Protein AF-A0AB34KEF1-F1 (afdb_monomer)

Foldseek 3Di:
DDPPPPPDPVNVVVVVVVVVVVVVVVVVVVVVVVVVVVVVVPDDDDDDDDDDDDDDDDDDDPPDDPDDDDPPVVVVVVVVVVVVVVVVVVVVVVVVVVVVVVVVVVVVVVVVVVVVVLVVLQCDADPVRHTDVVSVVVVVVVVVVD

Solvent-accessible surface area (backbone atoms only — not comparable to full-atom values): 9084 Å² total; per-residue (Å²): 135,84,81,80,74,78,70,52,71,66,56,54,51,51,52,54,51,51,52,53,52,53,50,53,50,52,55,51,53,51,52,54,52,52,53,59,49,60,72,63,70,79,75,86,85,86,82,88,75,82,89,80,88,75,92,78,77,94,70,84,75,81,81,73,76,82,74,80,79,74,63,68,65,62,58,52,51,54,48,50,54,56,50,53,52,55,47,50,55,53,50,52,53,49,51,52,50,50,51,53,52,51,52,52,49,51,52,52,51,51,53,50,52,50,52,51,51,52,52,52,55,72,66,41,51,46,98,88,66,43,73,49,61,72,60,52,50,53,51,52,54,64,62,70,79,109

Structure (mmCIF, N/CA/C/O backbone):
data_AF-A0AB34KEF1-F1
#
_entry.id   AF-A0AB34KEF1-F1
#
loop_
_atom_site.group_PDB
_atom_site.id
_atom_site.type_symbol
_atom_site.label_atom_id
_atom_site.label_alt_id
_atom_site.label_comp_id
_atom_site.label_asym_id
_atom_site.label_entity_id
_atom_site.label_seq_id
_atom_site.pdbx_PDB_ins_code
_atom_site.Cartn_x
_atom_site.Cartn_y
_atom_site.Cartn_z
_atom_site.occupancy
_atom_site.B_iso_or_equiv
_atom_site.auth_seq_id
_atom_site.auth_comp_id
_atom_site.auth_asym_id
_atom_site.auth_atom_id
_atom_site.pdbx_PDB_model_num
ATOM 1 N N . MET A 1 1 ? -2.388 -39.124 -1.315 1.00 38.78 1 MET A N 1
ATOM 2 C CA . MET A 1 1 ? -2.654 -37.771 -0.776 1.00 38.78 1 MET A CA 1
ATOM 3 C C . MET A 1 1 ? -1.336 -37.019 -0.675 1.00 38.78 1 MET A C 1
ATOM 5 O O . MET A 1 1 ? -0.534 -37.320 0.202 1.00 38.78 1 ME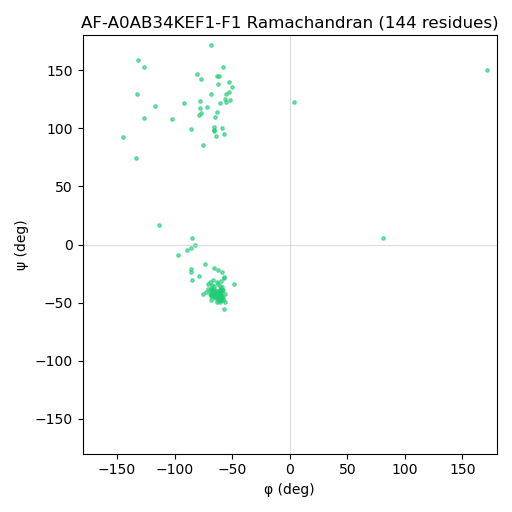T A O 1
ATOM 9 N N . VAL A 1 2 ? -1.060 -36.119 -1.619 1.00 42.06 2 VAL A N 1
ATOM 10 C CA . VAL A 1 2 ? 0.170 -35.315 -1.619 1.00 42.06 2 VAL A CA 1
ATOM 11 C C . VAL A 1 2 ? -0.012 -34.213 -0.579 1.00 42.06 2 VAL A C 1
ATOM 13 O O . VAL A 1 2 ? -0.890 -33.369 -0.720 1.00 42.06 2 VAL A O 1
ATOM 16 N N . LYS A 1 3 ? 0.767 -34.263 0.506 1.00 45.78 3 LYS A N 1
ATOM 17 C CA . LYS A 1 3 ? 0.817 -33.191 1.504 1.00 45.78 3 LYS A CA 1
ATOM 18 C C . LYS A 1 3 ? 1.404 -31.957 0.822 1.00 45.78 3 LYS A C 1
ATOM 20 O O . LYS A 1 3 ? 2.620 -31.850 0.676 1.00 45.78 3 LYS A O 1
ATOM 25 N N . GLU A 1 4 ? 0.545 -31.042 0.382 1.00 51.53 4 GLU A N 1
ATOM 26 C CA . GLU A 1 4 ? 0.969 -29.708 -0.025 1.00 51.53 4 GLU A CA 1
ATOM 27 C C . GLU A 1 4 ? 1.531 -28.991 1.205 1.00 51.53 4 GLU A C 1
ATOM 29 O O . GLU A 1 4 ? 0.818 -28.412 2.024 1.00 51.53 4 GLU A O 1
ATOM 34 N N . HIS A 1 5 ? 2.848 -29.082 1.376 1.00 54.50 5 HIS A N 1
ATOM 35 C CA . HIS A 1 5 ? 3.569 -28.269 2.336 1.00 54.50 5 HIS A CA 1
ATOM 36 C C . HIS A 1 5 ? 3.472 -26.811 1.881 1.00 54.50 5 HIS A C 1
ATOM 38 O O . HIS A 1 5 ? 4.223 -26.362 1.013 1.00 54.50 5 HIS A O 1
ATOM 44 N N . PHE A 1 6 ? 2.541 -26.062 2.474 1.00 52.94 6 PHE A N 1
ATOM 45 C CA . PHE A 1 6 ? 2.484 -24.609 2.372 1.00 52.94 6 PHE A CA 1
ATOM 46 C C . PHE A 1 6 ? 3.812 -24.032 2.876 1.00 52.94 6 PHE A C 1
ATOM 48 O O . PHE A 1 6 ? 4.033 -23.875 4.076 1.00 52.94 6 PHE A O 1
ATOM 55 N N . ALA A 1 7 ? 4.733 -23.763 1.948 1.00 62.22 7 ALA A N 1
ATOM 56 C CA . ALA A 1 7 ? 6.042 -23.210 2.262 1.00 62.22 7 ALA A CA 1
ATOM 57 C C . ALA A 1 7 ? 5.872 -21.904 3.049 1.00 62.22 7 ALA A C 1
ATOM 59 O O . ALA A 1 7 ? 5.227 -20.961 2.576 1.00 62.22 7 ALA A O 1
ATOM 60 N N . ASN A 1 8 ? 6.469 -21.863 4.242 1.00 77.44 8 ASN A N 1
ATOM 61 C CA . ASN A 1 8 ? 6.403 -20.732 5.160 1.00 77.44 8 ASN A CA 1
ATOM 62 C C . ASN A 1 8 ? 6.769 -19.430 4.405 1.00 77.44 8 ASN A C 1
ATOM 64 O O 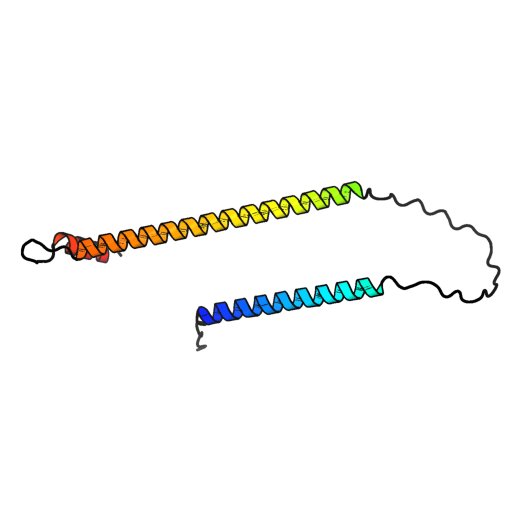. ASN A 1 8 ? 7.740 -19.425 3.636 1.00 77.44 8 ASN A O 1
ATOM 68 N N . PRO A 1 9 ? 6.030 -18.318 4.582 1.00 72.56 9 PRO A N 1
ATOM 69 C CA . PRO A 1 9 ? 6.303 -17.048 3.907 1.00 72.56 9 PRO A CA 1
ATOM 70 C C . PRO A 1 9 ? 7.771 -16.600 3.984 1.00 72.56 9 PRO A C 1
ATOM 72 O O . PRO A 1 9 ? 8.306 -16.058 3.013 1.00 72.56 9 PRO A O 1
ATOM 75 N N . GLN A 1 10 ? 8.452 -16.893 5.097 1.00 72.12 10 GLN A N 1
ATOM 76 C CA . GLN A 1 10 ? 9.878 -16.605 5.261 1.00 72.12 10 GLN A CA 1
ATOM 77 C C . GLN A 1 10 ? 10.766 -17.455 4.338 1.00 72.12 10 GLN A C 1
ATOM 79 O O . GLN A 1 10 ? 11.703 -16.938 3.728 1.00 72.12 10 GLN A O 1
ATOM 84 N N . GLN A 1 11 ? 10.437 -18.735 4.150 1.00 74.81 11 GLN A N 1
ATOM 85 C CA . GLN A 1 11 ? 11.149 -19.629 3.232 1.00 74.81 11 GLN A CA 1
ATOM 86 C C . GLN A 1 11 ? 10.947 -19.206 1.771 1.00 74.81 11 GLN A C 1
ATOM 88 O O . GLN A 1 11 ? 11.902 -19.187 0.993 1.00 74.81 11 GLN A O 1
ATOM 93 N N . ARG A 1 12 ? 9.737 -18.768 1.394 1.00 76.44 12 ARG A N 1
ATOM 94 C CA . ARG A 1 12 ? 9.465 -18.228 0.046 1.00 76.44 12 ARG A CA 1
ATOM 95 C C . ARG A 1 12 ? 10.288 -16.969 -0.239 1.00 76.44 12 ARG A C 1
ATOM 97 O O . ARG A 1 12 ? 10.810 -16.814 -1.344 1.00 76.44 12 ARG A O 1
ATOM 104 N N . LEU A 1 13 ? 10.439 -16.085 0.749 1.00 80.88 13 LEU A N 1
ATOM 105 C CA . LEU A 1 13 ? 11.276 -14.890 0.624 1.00 80.88 13 LEU A CA 1
ATOM 106 C C . LEU A 1 13 ? 12.766 -15.251 0.504 1.00 80.88 13 LEU A C 1
ATOM 108 O O . LEU A 1 13 ? 13.462 -14.704 -0.353 1.00 80.88 13 LEU A O 1
ATOM 112 N N . ALA A 1 14 ? 13.240 -16.217 1.294 1.00 82.56 14 ALA A N 1
ATOM 113 C CA . ALA A 1 14 ? 14.615 -16.709 1.230 1.00 82.56 14 ALA A CA 1
ATOM 114 C C . ALA A 1 14 ? 14.952 -17.320 -0.144 1.00 82.56 14 ALA A C 1
ATOM 116 O O . ALA A 1 14 ? 15.995 -17.004 -0.723 1.00 82.56 14 ALA A O 1
ATOM 117 N N . ILE A 1 15 ? 14.043 -18.118 -0.716 1.00 84.56 15 ILE A N 1
ATOM 118 C CA . ILE A 1 15 ? 14.194 -18.695 -2.061 1.00 84.56 15 ILE A CA 1
ATOM 119 C C . ILE A 1 15 ? 14.283 -17.588 -3.122 1.00 84.56 15 ILE A C 1
ATOM 121 O O . ILE A 1 15 ? 15.204 -17.599 -3.942 1.00 84.56 15 ILE A O 1
ATOM 125 N N . LYS A 1 16 ? 13.392 -16.586 -3.075 1.00 86.44 16 LYS A N 1
ATOM 126 C CA . LYS A 1 16 ? 13.420 -15.438 -4.003 1.00 86.44 16 LYS A CA 1
ATOM 127 C C . LYS A 1 16 ? 14.724 -14.641 -3.898 1.00 86.44 16 LYS A C 1
ATOM 129 O O . LYS A 1 16 ? 15.302 -14.259 -4.917 1.00 86.44 16 LYS A O 1
ATOM 134 N N . ASN A 1 17 ? 15.224 -14.418 -2.683 1.00 88.38 17 ASN A N 1
ATOM 135 C CA . ASN A 1 17 ? 16.488 -13.712 -2.459 1.00 88.38 17 ASN A CA 1
ATOM 136 C C . ASN A 1 17 ? 17.688 -14.506 -2.992 1.00 88.38 17 ASN A C 1
ATOM 138 O O . ASN A 1 17 ? 18.565 -13.935 -3.647 1.00 88.38 17 ASN A O 1
ATOM 142 N N . ARG A 1 18 ? 17.698 -15.830 -2.796 1.00 87.69 18 ARG A N 1
ATOM 143 C CA . ARG A 1 18 ? 18.717 -16.724 -3.360 1.00 87.69 18 ARG A CA 1
ATOM 144 C C . ARG A 1 18 ? 18.713 -16.684 -4.888 1.00 87.69 18 ARG A C 1
ATOM 146 O O . ARG A 1 18 ? 19.772 -16.514 -5.487 1.00 87.69 18 ARG A O 1
ATOM 153 N N . GLN A 1 19 ? 17.542 -16.769 -5.521 1.00 89.75 19 GLN A N 1
ATOM 154 C CA . GLN A 1 19 ? 17.409 -16.690 -6.981 1.00 89.75 19 GLN A CA 1
ATOM 155 C C . GLN A 1 19 ? 17.933 -15.357 -7.533 1.00 89.75 19 GLN A C 1
ATOM 157 O O . GLN A 1 19 ? 18.717 -15.350 -8.484 1.00 89.75 19 GLN A O 1
ATOM 162 N N . LYS A 1 20 ? 17.593 -14.230 -6.890 1.00 90.81 20 LYS A N 1
ATOM 163 C CA . LYS A 1 20 ? 18.127 -12.907 -7.257 1.00 90.81 20 LYS A CA 1
ATOM 164 C C . LYS A 1 20 ? 19.653 -12.841 -7.137 1.00 90.81 20 LYS A C 1
ATOM 166 O O . LYS A 1 20 ? 20.303 -12.285 -8.021 1.00 90.81 20 LYS A O 1
ATOM 171 N N . LYS A 1 21 ? 20.236 -13.425 -6.083 1.00 89.75 21 LYS A N 1
ATOM 172 C CA . LYS A 1 21 ? 21.696 -13.484 -5.891 1.00 89.75 21 LYS A CA 1
ATOM 173 C C . LYS A 1 21 ? 22.378 -14.292 -7.000 1.00 89.75 21 LYS A C 1
ATOM 175 O O . LYS A 1 21 ? 23.355 -13.824 -7.577 1.00 89.75 21 LYS A O 1
ATOM 180 N N . VAL A 1 22 ? 21.830 -15.460 -7.340 1.00 91.62 22 VAL A N 1
ATOM 181 C CA . VAL A 1 22 ? 22.341 -16.311 -8.429 1.00 91.62 22 VAL A CA 1
ATOM 182 C C . VAL A 1 22 ? 22.268 -15.590 -9.774 1.00 91.62 22 VAL A C 1
ATOM 184 O O . VAL A 1 22 ? 23.235 -15.612 -10.531 1.00 91.62 22 VAL A O 1
ATOM 187 N N . HIS A 1 23 ? 21.157 -14.910 -10.064 1.00 93.00 23 HIS A N 1
ATOM 188 C CA . HIS A 1 23 ? 21.007 -14.151 -11.303 1.00 93.00 23 HIS A CA 1
ATOM 189 C C . HIS A 1 23 ? 22.035 -13.016 -11.409 1.00 93.00 23 HIS A C 1
ATOM 191 O O . HIS A 1 23 ? 22.735 -12.924 -12.414 1.00 93.00 23 HIS A O 1
ATOM 197 N N . ARG A 1 24 ? 22.205 -12.212 -10.347 1.00 90.00 24 ARG A N 1
ATOM 198 C CA . ARG A 1 24 ? 23.231 -11.152 -10.302 1.00 90.00 24 ARG A CA 1
ATOM 199 C C . ARG A 1 24 ? 24.635 -11.697 -10.561 1.00 90.00 24 ARG A C 1
ATOM 201 O O . ARG A 1 24 ? 25.384 -11.101 -11.325 1.00 90.00 24 ARG A O 1
ATOM 208 N N . TYR A 1 25 ? 24.971 -12.840 -9.964 1.00 92.12 25 TYR A N 1
ATOM 209 C CA . TYR A 1 25 ? 26.267 -13.479 -10.178 1.00 92.12 25 TYR A CA 1
ATOM 210 C C . TYR A 1 25 ? 26.460 -13.948 -11.630 1.00 92.12 25 TYR A C 1
ATOM 212 O O . TYR A 1 25 ? 27.523 -13.727 -12.202 1.00 92.12 25 TYR A O 1
ATOM 220 N N . LYS A 1 26 ? 25.430 -14.538 -12.256 1.00 93.06 26 LYS A N 1
ATOM 221 C CA . LYS A 1 26 ? 25.483 -14.933 -13.676 1.00 93.06 26 LYS A CA 1
ATOM 222 C C . LYS A 1 26 ? 25.717 -13.730 -14.590 1.00 93.06 26 LYS A C 1
ATOM 224 O O . LYS A 1 26 ? 26.605 -13.785 -15.432 1.00 93.06 26 LYS A O 1
ATOM 229 N N . VAL A 1 27 ? 24.978 -12.641 -14.377 1.00 91.38 27 VAL A N 1
ATOM 230 C CA . VAL A 1 27 ? 25.138 -11.395 -15.146 1.00 91.38 27 VAL A CA 1
ATOM 231 C C . VAL A 1 27 ? 26.552 -10.830 -14.986 1.00 91.38 27 VAL A C 1
ATOM 233 O O . VAL A 1 27 ? 27.189 -10.479 -15.973 1.00 91.38 27 VAL A O 1
ATOM 236 N N . TYR A 1 28 ? 27.077 -10.805 -13.760 1.00 90.81 28 TYR A N 1
ATOM 237 C CA . TYR A 1 28 ? 28.443 -10.350 -13.498 1.00 90.81 28 TYR A CA 1
ATOM 238 C C . TYR A 1 28 ? 29.502 -11.219 -14.195 1.00 90.81 28 TYR A C 1
ATOM 240 O O . TYR A 1 28 ? 30.459 -10.696 -14.763 1.00 90.81 28 TYR A O 1
ATOM 248 N N . LYS A 1 29 ? 29.329 -12.546 -14.181 1.00 92.31 29 LYS A N 1
ATOM 249 C CA . LYS A 1 29 ? 30.255 -13.483 -14.830 1.00 92.31 29 LYS A CA 1
ATOM 250 C C . LYS A 1 29 ? 30.269 -13.309 -16.351 1.00 92.31 29 LYS A C 1
ATOM 252 O O . LYS A 1 29 ? 31.342 -13.336 -16.945 1.00 92.31 29 LYS A O 1
ATOM 257 N N . GLU A 1 30 ? 29.106 -13.101 -16.964 1.00 87.38 30 GLU A N 1
ATOM 258 C CA . GLU A 1 30 ? 29.005 -12.788 -18.395 1.00 87.38 30 GLU A CA 1
ATOM 259 C C . GLU A 1 30 ? 29.669 -11.444 -18.724 1.00 87.38 30 GLU A C 1
ATOM 261 O O . GLU A 1 30 ? 30.492 -11.386 -19.629 1.00 87.38 30 GLU A O 1
ATOM 266 N N . TYR A 1 31 ? 29.437 -10.401 -17.922 1.00 83.69 31 TYR A N 1
ATOM 267 C CA . TYR A 1 31 ? 30.098 -9.099 -18.089 1.00 83.69 31 TYR A CA 1
ATOM 268 C C . TYR A 1 31 ? 31.633 -9.180 -17.981 1.00 83.69 31 TYR A C 1
ATOM 270 O O . TYR A 1 31 ? 32.366 -8.570 -18.757 1.00 83.69 31 TYR A O 1
ATOM 278 N N . LYS A 1 32 ? 32.158 -9.975 -17.042 1.00 82.81 32 LYS A N 1
ATOM 279 C CA . LYS A 1 32 ? 33.607 -10.210 -16.940 1.00 82.81 32 LYS A CA 1
ATOM 280 C C . LYS A 1 32 ? 34.166 -10.974 -18.142 1.00 82.81 32 LYS A C 1
ATOM 282 O O . LYS A 1 32 ? 35.280 -10.687 -18.568 1.00 82.81 32 LYS A O 1
ATOM 287 N N . ARG A 1 33 ? 33.402 -11.914 -18.707 1.00 78.94 33 ARG A N 1
ATOM 288 C CA . ARG A 1 33 ? 33.780 -12.619 -19.941 1.00 78.94 33 ARG A CA 1
ATOM 289 C C . ARG A 1 33 ? 33.800 -11.691 -21.151 1.00 78.94 33 ARG A C 1
ATOM 291 O O . ARG A 1 33 ? 34.677 -11.857 -21.987 1.00 78.94 33 ARG A O 1
ATOM 298 N N . THR A 1 34 ? 32.862 -10.751 -21.265 1.00 74.94 34 THR A N 1
ATOM 299 C CA . THR A 1 34 ? 32.850 -9.792 -22.380 1.00 74.94 34 THR A CA 1
ATOM 300 C C . THR A 1 34 ? 34.019 -8.821 -22.286 1.00 74.94 34 THR A C 1
ATOM 302 O O . THR A 1 34 ? 34.717 -8.654 -23.275 1.00 74.94 34 THR A O 1
ATOM 305 N N . LEU A 1 35 ? 34.321 -8.297 -21.093 1.00 69.56 35 LEU A N 1
ATOM 306 C CA . LEU A 1 35 ? 35.509 -7.458 -20.874 1.00 69.56 35 LEU A CA 1
ATOM 307 C C . LEU A 1 35 ? 36.810 -8.189 -21.241 1.00 69.56 35 LEU A C 1
ATOM 309 O O . LEU A 1 35 ? 37.620 -7.672 -21.995 1.00 69.56 35 LEU A O 1
ATOM 313 N N . SER A 1 36 ? 36.965 -9.442 -20.801 1.00 62.91 36 SER A N 1
ATOM 314 C CA . SER A 1 36 ? 38.151 -10.245 -21.130 1.00 62.91 36 SER A CA 1
ATOM 315 C C . SER A 1 36 ? 38.270 -10.594 -22.620 1.00 62.91 36 SER A C 1
ATOM 317 O O . SER A 1 36 ? 39.356 -10.957 -23.059 1.00 62.91 36 SER A O 1
ATOM 319 N N . LYS A 1 37 ? 37.177 -10.543 -23.391 1.00 60.03 37 LYS A N 1
ATOM 320 C CA . LYS A 1 37 ? 37.202 -10.744 -24.849 1.00 60.03 37 LYS A CA 1
ATOM 321 C C . LYS A 1 37 ? 37.528 -9.453 -25.597 1.00 60.03 37 LYS A C 1
ATOM 323 O O . LYS A 1 37 ? 38.136 -9.526 -26.659 1.00 60.03 37 LYS A O 1
ATOM 328 N N . GLU A 1 38 ? 37.152 -8.301 -25.050 1.00 54.56 38 GLU A N 1
ATOM 329 C CA . GLU A 1 38 ? 37.524 -6.994 -25.600 1.00 54.56 38 GLU A CA 1
ATOM 330 C C . GLU A 1 38 ? 39.027 -6.714 -25.422 1.00 54.56 38 GLU A C 1
ATOM 332 O O . GLU A 1 38 ? 39.642 -6.172 -26.336 1.00 54.56 38 GLU A O 1
ATOM 337 N N . ASP A 1 39 ? 39.648 -7.213 -24.346 1.00 51.25 39 ASP A N 1
ATOM 338 C CA . ASP A 1 39 ? 41.101 -7.102 -24.118 1.00 51.25 39 ASP A CA 1
ATOM 339 C C . ASP A 1 39 ? 41.959 -8.024 -25.015 1.00 51.25 39 ASP A C 1
ATOM 341 O O . ASP A 1 39 ? 43.157 -7.801 -25.169 1.00 51.25 39 ASP A O 1
ATOM 345 N N . VAL A 1 40 ? 41.372 -9.053 -25.643 1.00 48.78 40 VAL A N 1
ATOM 346 C CA . VAL A 1 40 ? 42.082 -9.961 -26.578 1.00 48.78 40 VAL A CA 1
ATOM 347 C C . VAL A 1 40 ? 41.867 -9.549 -28.047 1.00 48.78 40 VAL A C 1
ATOM 349 O O . VAL A 1 40 ? 42.544 -10.045 -28.944 1.00 48.78 40 VAL A O 1
ATOM 352 N N . GLY A 1 41 ? 40.965 -8.599 -28.320 1.00 46.94 41 GLY A N 1
ATOM 353 C CA . GLY A 1 41 ? 40.631 -8.141 -29.676 1.00 46.94 41 GLY A CA 1
ATOM 354 C C . GLY A 1 41 ? 41.528 -7.035 -30.247 1.00 46.94 41 GLY A C 1
ATOM 355 O O . GLY A 1 41 ? 41.330 -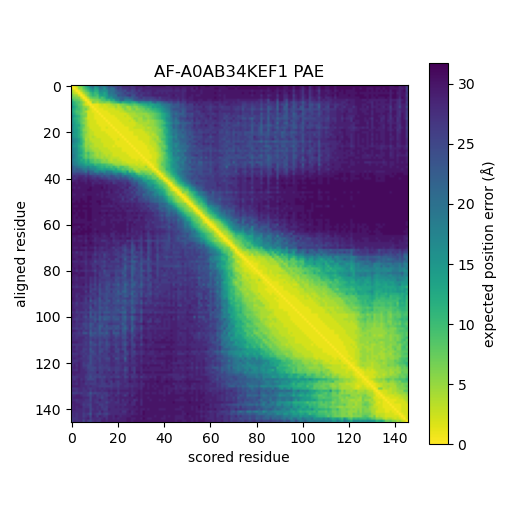6.636 -31.392 1.00 46.94 41 GLY A O 1
ATOM 356 N N . THR A 1 42 ? 42.497 -6.524 -29.483 1.00 43.47 42 THR A N 1
ATOM 357 C CA . THR A 1 42 ? 43.344 -5.369 -29.854 1.00 43.47 42 THR A CA 1
ATOM 358 C C . THR A 1 42 ? 44.823 -5.708 -30.060 1.00 43.47 42 THR A C 1
ATOM 360 O O . THR A 1 42 ? 45.657 -4.809 -30.119 1.00 43.47 42 THR A O 1
ATOM 363 N N . SER A 1 43 ? 45.173 -6.985 -30.242 1.00 46.88 43 SER A N 1
ATOM 364 C CA . SER A 1 43 ? 46.535 -7.393 -30.614 1.00 46.88 43 SER A CA 1
ATOM 365 C C . SER A 1 43 ? 46.524 -8.420 -31.746 1.00 46.88 43 SER A C 1
ATOM 367 O O . SER A 1 43 ? 46.750 -9.611 -31.555 1.00 46.88 43 SER A O 1
ATOM 369 N N . SER A 1 44 ? 46.253 -7.960 -32.966 1.00 45.94 44 SER A N 1
ATOM 370 C CA . SER A 1 44 ? 46.679 -8.693 -34.158 1.00 45.94 44 SER A CA 1
ATOM 371 C C . SER A 1 44 ? 47.064 -7.712 -35.260 1.00 45.94 44 SER A C 1
ATOM 373 O O . SER A 1 44 ? 46.199 -7.232 -35.988 1.00 45.94 44 SER A O 1
ATOM 375 N N . CYS A 1 45 ? 48.355 -7.372 -35.319 1.00 35.22 45 CYS A N 1
ATOM 376 C CA . CYS A 1 45 ? 49.185 -7.257 -36.532 1.00 35.22 45 CYS A CA 1
ATOM 377 C C . CYS A 1 45 ? 50.552 -6.630 -36.176 1.00 35.22 45 CYS A C 1
ATOM 379 O O . CYS A 1 45 ? 50.572 -5.779 -35.287 1.00 35.22 45 CYS A O 1
ATOM 381 N N . PRO A 1 46 ? 51.671 -6.940 -36.875 1.00 46.31 46 PRO A N 1
ATOM 382 C CA . PRO A 1 46 ? 51.826 -7.830 -38.037 1.00 46.31 46 PRO A CA 1
ATOM 383 C C . PRO A 1 46 ? 52.998 -8.842 -37.909 1.00 46.31 46 PRO A C 1
ATOM 385 O O . PRO A 1 46 ? 53.983 -8.601 -37.217 1.00 46.31 46 PRO A O 1
ATOM 388 N N . ARG A 1 47 ? 52.969 -9.944 -38.670 1.00 44.97 47 ARG A N 1
ATOM 389 C CA . ARG A 1 47 ? 54.205 -10.629 -39.093 1.00 44.97 47 ARG A CA 1
ATOM 390 C C . ARG A 1 47 ? 54.163 -10.763 -40.616 1.00 44.97 47 ARG A C 1
ATOM 392 O O . ARG A 1 47 ? 53.329 -11.521 -41.106 1.00 44.97 47 ARG A O 1
ATOM 399 N N . PRO A 1 48 ? 54.990 -10.026 -41.375 1.00 43.34 48 PRO A N 1
ATOM 400 C CA . PRO A 1 48 ? 55.074 -10.225 -42.812 1.00 43.34 48 PRO A CA 1
ATOM 401 C C . PRO A 1 48 ? 55.804 -11.547 -43.076 1.00 43.34 48 PRO A C 1
ATOM 403 O O . PRO A 1 48 ? 56.948 -11.730 -42.660 1.00 43.34 48 PRO A O 1
ATOM 406 N N . ALA A 1 49 ? 55.124 -12.490 -43.725 1.00 42.28 49 ALA A N 1
ATOM 407 C CA . ALA A 1 49 ? 55.787 -13.610 -44.378 1.00 42.28 49 ALA A CA 1
ATOM 408 C C . ALA A 1 49 ? 56.387 -13.116 -45.707 1.00 42.28 49 ALA A C 1
ATOM 410 O O . ALA A 1 49 ? 55.813 -12.249 -46.364 1.00 42.28 49 ALA A O 1
ATOM 411 N N . ALA A 1 50 ? 57.566 -13.635 -46.052 1.00 43.31 50 ALA A N 1
ATOM 412 C CA . ALA A 1 50 ? 58.341 -13.272 -47.237 1.00 43.31 50 ALA A CA 1
ATOM 413 C C . ALA A 1 50 ? 57.559 -13.480 -48.557 1.00 43.31 50 ALA A C 1
ATOM 415 O O . ALA A 1 50 ? 56.677 -14.341 -48.609 1.00 43.31 50 ALA A O 1
ATOM 416 N N . PRO A 1 51 ? 57.873 -12.721 -49.626 1.00 43.03 51 PRO A N 1
ATOM 417 C CA . PRO A 1 51 ? 57.126 -12.773 -50.874 1.00 43.03 51 PRO A CA 1
ATOM 418 C C . PRO A 1 51 ? 57.528 -14.014 -51.680 1.00 43.03 51 PRO A C 1
ATOM 420 O O . PRO A 1 51 ? 58.676 -14.131 -52.105 1.00 43.03 51 PRO A O 1
ATOM 423 N N . HIS A 1 52 ? 56.583 -14.920 -51.930 1.00 41.34 52 HIS A N 1
ATOM 424 C CA . HIS A 1 52 ? 56.677 -15.825 -53.073 1.00 41.34 52 HIS A CA 1
ATOM 425 C C . HIS A 1 52 ? 55.960 -15.167 -54.252 1.00 41.34 52 HIS A C 1
ATOM 427 O O . HIS A 1 52 ? 54.801 -14.767 -54.151 1.00 41.34 52 HIS A O 1
ATOM 433 N N . ALA A 1 53 ? 56.714 -14.975 -55.329 1.00 45.03 53 ALA A N 1
ATOM 434 C CA . ALA A 1 53 ? 56.267 -14.376 -56.570 1.00 4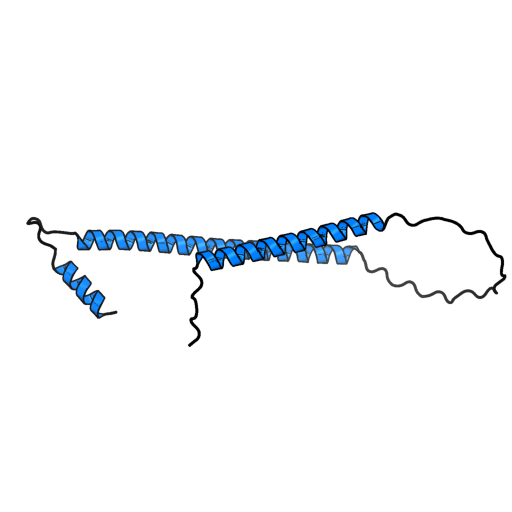5.03 53 ALA A CA 1
ATOM 435 C C . ALA A 1 53 ? 55.461 -15.388 -57.389 1.00 45.03 53 ALA A C 1
ATOM 437 O O . ALA A 1 53 ? 56.007 -16.423 -57.752 1.00 45.03 53 ALA A O 1
ATOM 438 N N . ASP A 1 54 ? 54.224 -15.030 -57.733 1.00 47.88 54 ASP A N 1
ATOM 439 C CA . ASP A 1 54 ? 53.475 -15.597 -58.855 1.00 47.88 54 ASP A CA 1
ATOM 440 C C . ASP A 1 54 ? 52.858 -14.432 -59.656 1.00 47.88 54 ASP A C 1
ATOM 442 O O . ASP A 1 54 ? 52.231 -13.547 -59.058 1.00 47.88 54 ASP A O 1
ATOM 446 N N . PRO A 1 55 ? 53.025 -14.370 -60.991 1.00 50.03 55 PRO A N 1
ATOM 447 C CA . PRO A 1 55 ? 52.428 -13.326 -61.812 1.00 50.03 55 PRO A CA 1
ATOM 448 C C . PRO A 1 55 ? 51.000 -13.731 -62.195 1.00 50.03 55 PRO A C 1
ATOM 450 O O . PRO A 1 55 ? 50.794 -14.498 -63.134 1.00 50.03 55 PRO A O 1
ATOM 453 N N . ILE A 1 56 ? 49.997 -13.213 -61.483 1.00 45.78 56 ILE A N 1
ATOM 454 C CA . ILE A 1 56 ? 48.591 -13.416 -61.857 1.00 45.78 56 ILE A CA 1
ATOM 455 C C . ILE A 1 56 ? 48.063 -12.153 -62.535 1.00 45.78 56 ILE A C 1
ATOM 457 O O . ILE A 1 56 ? 47.891 -11.111 -61.910 1.00 45.78 56 ILE A O 1
ATOM 461 N N . SER A 1 57 ? 47.879 -12.317 -63.844 1.00 42.22 57 SER A N 1
ATOM 462 C CA . SER A 1 57 ? 47.013 -11.609 -64.786 1.00 42.22 57 SER A CA 1
ATOM 463 C C . SER A 1 57 ? 46.207 -10.411 -64.262 1.00 42.22 57 SER A C 1
ATOM 465 O O . SER A 1 57 ? 45.381 -10.507 -63.353 1.00 42.22 57 SER A O 1
ATOM 467 N N . SER A 1 58 ? 46.443 -9.280 -64.921 1.00 48.22 58 SER A N 1
ATOM 468 C CA . SER A 1 58 ? 45.820 -7.980 -64.721 1.00 48.22 58 SER A CA 1
ATOM 469 C C . SER A 1 58 ? 44.396 -7.933 -65.291 1.00 48.22 58 SER A C 1
ATOM 471 O O . SER A 1 58 ? 44.201 -7.434 -66.393 1.00 48.22 58 SER A O 1
ATOM 473 N N . ASP A 1 59 ? 43.399 -8.359 -64.519 1.00 52.34 59 ASP A N 1
ATOM 474 C CA . ASP A 1 59 ? 42.008 -7.948 -64.744 1.00 52.34 59 ASP A CA 1
ATOM 475 C C . ASP A 1 59 ? 41.499 -7.165 -63.523 1.00 52.34 59 ASP A C 1
ATOM 477 O O . ASP A 1 59 ? 41.492 -7.692 -62.404 1.00 52.34 59 ASP A O 1
ATOM 481 N N . PRO A 1 60 ? 41.096 -5.887 -63.671 1.00 59.22 60 PRO A N 1
ATOM 482 C CA . PRO A 1 60 ? 40.542 -5.136 -62.555 1.00 59.22 60 PRO A CA 1
ATOM 483 C C . PRO A 1 60 ? 39.173 -5.725 -62.170 1.00 59.22 60 PRO A C 1
ATOM 485 O O . PRO A 1 60 ? 38.305 -5.858 -63.036 1.00 59.22 60 PRO A O 1
ATOM 488 N N . PRO A 1 61 ? 38.913 -6.037 -60.885 1.00 61.47 61 PRO A N 1
ATOM 489 C CA . PRO A 1 61 ? 37.584 -6.462 -60.467 1.00 61.47 61 PRO A CA 1
ATOM 490 C C . PRO A 1 61 ? 36.566 -5.340 -60.743 1.00 61.47 61 PRO A C 1
ATOM 492 O O . PRO A 1 61 ? 36.901 -4.158 -60.579 1.00 61.47 61 PRO A O 1
ATOM 495 N N . PRO A 1 62 ? 35.315 -5.667 -61.128 1.00 57.56 62 PRO A N 1
ATOM 496 C CA . PRO A 1 62 ? 34.276 -4.662 -61.298 1.00 57.56 62 PRO A CA 1
ATOM 497 C C . PRO A 1 62 ? 34.121 -3.890 -59.987 1.00 57.56 62 PRO A C 1
ATOM 499 O O . PRO A 1 62 ? 33.952 -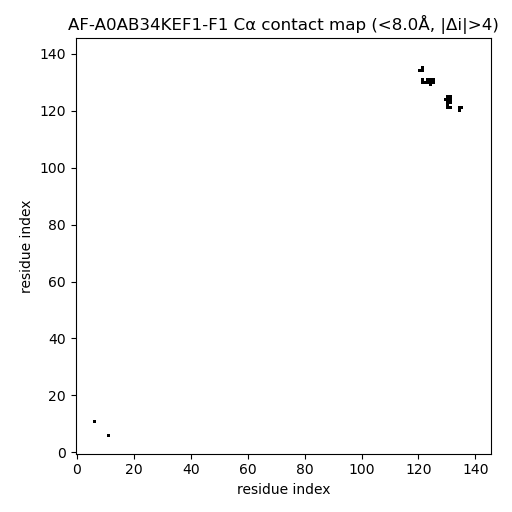4.475 -58.914 1.00 57.56 62 PRO A O 1
ATOM 502 N N . ARG A 1 63 ? 34.234 -2.560 -60.069 1.00 59.12 63 ARG A N 1
ATOM 503 C CA . ARG A 1 63 ? 34.081 -1.653 -58.927 1.00 59.12 63 ARG A CA 1
ATOM 504 C C . ARG A 1 63 ? 32.688 -1.854 -58.334 1.00 59.12 63 ARG A C 1
ATOM 506 O O . ARG A 1 63 ? 31.711 -1.335 -58.861 1.00 59.12 63 ARG A O 1
ATOM 513 N N . GLY A 1 64 ? 32.609 -2.612 -57.242 1.00 55.34 64 GLY A N 1
ATOM 514 C CA . GLY A 1 64 ? 31.396 -2.724 -56.444 1.00 55.34 64 GLY A CA 1
ATOM 515 C C . GLY A 1 64 ? 30.947 -1.333 -56.006 1.00 55.34 64 GLY A C 1
ATOM 516 O O . GLY A 1 64 ? 31.749 -0.541 -55.506 1.00 55.34 64 GLY A O 1
ATOM 517 N N . GLU A 1 65 ? 29.674 -1.028 -56.235 1.00 62.25 65 GLU A N 1
ATOM 518 C CA . GLU A 1 65 ? 29.069 0.248 -55.875 1.00 62.25 65 GLU A CA 1
ATOM 519 C C . GLU A 1 65 ? 29.320 0.584 -54.391 1.00 62.25 65 GLU A C 1
ATOM 521 O O . GLU A 1 65 ? 29.256 -0.300 -53.522 1.00 62.25 65 GLU A O 1
ATOM 526 N N . PRO A 1 66 ? 29.606 1.854 -54.051 1.00 63.91 66 PRO A N 1
ATOM 527 C CA . PRO A 1 66 ? 29.791 2.251 -52.666 1.00 63.91 66 PRO A CA 1
ATOM 528 C C . PRO A 1 66 ? 28.474 2.068 -51.904 1.00 63.91 66 PRO A C 1
ATOM 530 O O . PRO A 1 66 ? 27.516 2.815 -52.094 1.00 63.91 66 PRO A O 1
ATOM 533 N N . LYS A 1 67 ? 28.428 1.082 -50.997 1.00 67.00 67 LYS A N 1
ATOM 534 C CA . LYS A 1 67 ? 27.292 0.898 -50.082 1.00 67.00 67 LYS A CA 1
ATOM 535 C C . LYS A 1 67 ? 27.019 2.219 -49.341 1.00 67.00 67 LYS A C 1
ATOM 537 O O . LYS A 1 67 ? 27.962 2.793 -48.783 1.00 67.00 67 LYS A O 1
ATOM 542 N N . PRO A 1 68 ? 25.763 2.700 -49.274 1.00 62.47 68 PRO A N 1
ATOM 543 C CA . PRO A 1 68 ? 25.452 3.962 -48.618 1.00 62.47 68 PRO A CA 1
ATOM 544 C C . PRO A 1 68 ? 25.845 3.891 -47.139 1.00 62.47 68 PRO A C 1
ATOM 546 O O . PRO A 1 68 ? 25.381 3.031 -46.382 1.00 62.47 68 PRO A O 1
ATOM 549 N N . LYS A 1 69 ? 26.727 4.802 -46.716 1.00 64.38 69 LYS A N 1
ATOM 550 C CA . LYS A 1 69 ? 27.110 4.966 -45.311 1.00 64.38 69 LYS A CA 1
ATOM 551 C C . LYS A 1 69 ? 25.874 5.446 -44.547 1.00 64.38 69 LYS A C 1
ATOM 553 O O . LYS A 1 69 ? 25.528 6.621 -44.611 1.00 64.38 69 LYS A O 1
ATOM 558 N N . LYS A 1 70 ? 25.193 4.541 -43.834 1.00 61.31 70 LYS A N 1
ATOM 559 C CA . LYS A 1 70 ? 24.094 4.899 -42.920 1.00 61.31 70 LYS A CA 1
ATOM 560 C C . LYS A 1 70 ? 24.598 5.989 -41.966 1.00 61.31 70 LYS A C 1
ATOM 562 O O . LYS A 1 70 ? 25.640 5.812 -41.331 1.00 61.31 70 LYS A O 1
ATOM 567 N N . SER A 1 71 ? 23.905 7.125 -41.901 1.00 59.41 71 SER A N 1
ATOM 568 C CA . SER A 1 71 ? 2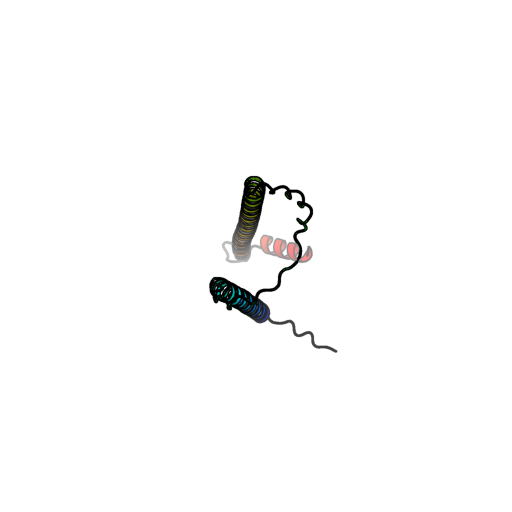4.340 8.273 -41.106 1.00 59.41 71 SER A CA 1
ATOM 569 C C . SER A 1 71 ? 24.376 7.895 -39.618 1.00 59.41 71 SER A C 1
ATOM 571 O O . SER A 1 71 ? 23.357 7.605 -38.993 1.00 59.41 71 SER A O 1
ATOM 573 N N . LYS A 1 72 ? 25.579 7.874 -39.027 1.00 60.69 72 LYS A N 1
ATOM 574 C CA . LYS A 1 72 ? 25.783 7.545 -37.600 1.00 60.69 72 LYS A CA 1
ATOM 575 C C . LYS A 1 72 ? 24.981 8.459 -36.662 1.00 60.69 72 LYS A C 1
ATOM 577 O O . LYS A 1 72 ? 24.605 8.032 -35.574 1.00 60.69 72 LYS A O 1
ATOM 582 N N . LEU A 1 73 ? 24.698 9.688 -37.098 1.00 60.25 73 LEU A N 1
ATOM 583 C CA . LEU A 1 73 ? 23.970 10.693 -36.324 1.00 60.25 73 LEU A CA 1
ATOM 584 C C . LEU A 1 73 ? 22.517 10.275 -36.040 1.00 60.25 73 LEU A C 1
ATOM 586 O O . LEU A 1 73 ? 22.090 10.341 -34.890 1.00 60.25 73 LEU A O 1
ATOM 590 N N . GLY A 1 74 ? 21.795 9.739 -37.031 1.00 62.66 74 GLY A N 1
ATOM 591 C CA . GLY A 1 74 ? 20.395 9.330 -36.846 1.00 62.66 74 GLY A CA 1
ATOM 592 C C . GLY A 1 74 ? 20.230 8.130 -35.905 1.00 62.66 74 GLY A C 1
ATOM 593 O O . GLY A 1 74 ? 19.292 8.074 -35.110 1.00 62.66 74 GLY A O 1
ATOM 594 N N . ALA A 1 75 ? 21.180 7.189 -35.929 1.00 68.25 75 ALA A N 1
ATOM 595 C CA . ALA A 1 75 ? 21.172 6.034 -35.030 1.00 68.25 75 ALA A CA 1
ATOM 596 C C . ALA A 1 75 ? 21.436 6.430 -33.566 1.00 68.25 75 ALA A C 1
ATOM 598 O O . ALA A 1 75 ? 20.826 5.874 -32.651 1.00 68.25 75 ALA A O 1
ATOM 599 N N . MET A 1 76 ? 22.317 7.408 -33.337 1.00 67.62 76 MET A N 1
ATOM 600 C CA . MET A 1 76 ? 22.645 7.887 -31.995 1.00 67.62 76 MET A CA 1
ATOM 601 C C . MET A 1 76 ? 21.485 8.681 -31.374 1.00 67.62 76 MET A C 1
ATOM 603 O O . MET A 1 76 ? 21.188 8.526 -30.188 1.00 67.62 76 MET A O 1
ATOM 607 N N . GLU A 1 77 ? 20.780 9.478 -32.177 1.00 72.62 77 GLU A N 1
ATOM 608 C CA . GLU A 1 77 ? 19.617 10.246 -31.729 1.00 72.62 77 GLU A CA 1
ATOM 609 C C . GLU A 1 77 ? 18.418 9.338 -31.401 1.00 72.62 77 GLU A C 1
ATOM 611 O O . GLU A 1 77 ? 17.769 9.504 -30.363 1.00 72.62 77 GLU A O 1
ATOM 616 N N . ALA A 1 78 ? 18.182 8.302 -32.215 1.00 76.38 78 ALA A N 1
ATOM 617 C CA . ALA A 1 78 ? 17.178 7.275 -31.939 1.00 76.38 78 ALA A CA 1
ATOM 618 C C . ALA A 1 78 ? 17.497 6.479 -30.660 1.00 76.38 78 ALA A C 1
ATOM 620 O O . ALA A 1 78 ? 16.609 6.238 -29.837 1.00 76.38 78 ALA A O 1
ATOM 621 N N . ALA A 1 79 ? 18.769 6.121 -30.4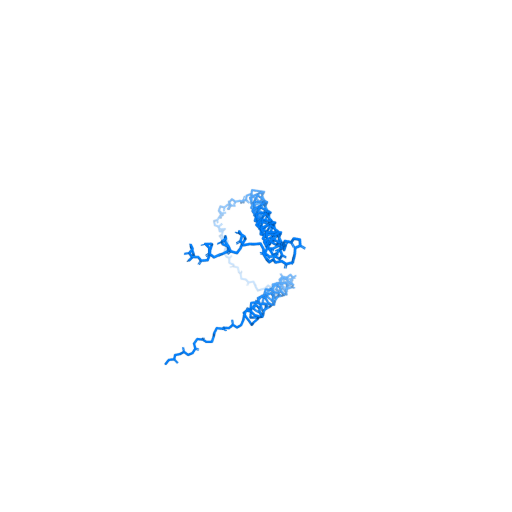44 1.00 75.62 79 ALA A N 1
ATOM 622 C CA . ALA A 1 79 ? 19.205 5.467 -29.213 1.00 75.62 79 ALA A CA 1
ATOM 623 C C . ALA A 1 79 ? 18.967 6.366 -27.989 1.00 75.62 79 ALA A C 1
ATOM 625 O O . ALA A 1 79 ? 18.391 5.911 -27.000 1.00 75.62 79 ALA A O 1
ATOM 626 N N . ARG A 1 80 ? 19.329 7.654 -28.068 1.00 78.62 80 ARG A N 1
ATOM 627 C CA . ARG A 1 80 ? 19.123 8.629 -26.987 1.00 78.62 80 ARG A CA 1
ATOM 628 C C . ARG A 1 80 ? 17.644 8.781 -26.620 1.00 78.62 80 ARG A C 1
ATOM 630 O O . ARG A 1 80 ? 17.307 8.669 -25.441 1.00 78.62 80 ARG A O 1
ATOM 637 N N . ARG A 1 81 ? 16.752 8.914 -27.610 1.00 76.25 81 ARG A N 1
ATOM 638 C CA . ARG A 1 81 ? 15.293 8.945 -27.377 1.00 76.25 81 ARG A CA 1
ATOM 639 C C . ARG A 1 81 ? 14.782 7.657 -26.726 1.00 76.25 81 ARG A C 1
ATOM 641 O O . ARG A 1 81 ? 13.955 7.717 -25.820 1.00 76.25 81 ARG A O 1
ATOM 648 N N . GLY A 1 82 ? 15.305 6.499 -27.135 1.00 80.44 82 GLY A N 1
ATOM 649 C CA . GLY A 1 82 ? 14.967 5.203 -26.537 1.00 80.44 82 GLY A CA 1
ATOM 650 C C . GLY A 1 82 ? 15.437 5.037 -25.085 1.00 80.44 82 GLY A C 1
ATOM 651 O O . GLY A 1 82 ? 14.794 4.336 -24.303 1.00 80.44 82 GLY A O 1
ATOM 652 N N . PHE A 1 83 ? 16.545 5.672 -24.697 1.00 82.12 83 PHE A N 1
ATOM 653 C CA . PHE A 1 83 ? 17.008 5.696 -23.306 1.00 82.12 83 PHE A CA 1
ATOM 654 C C . PHE A 1 83 ? 16.184 6.652 -22.442 1.00 82.12 83 PHE A C 1
ATOM 656 O O . PHE A 1 83 ? 15.819 6.294 -21.322 1.00 82.12 83 PHE A O 1
ATOM 663 N N . GLU A 1 84 ? 15.858 7.837 -22.956 1.00 82.69 84 GLU A N 1
ATOM 664 C CA . GLU A 1 84 ? 15.041 8.820 -22.240 1.00 82.69 84 GLU A CA 1
ATOM 665 C C . GLU A 1 84 ? 13.614 8.308 -22.000 1.00 82.69 84 GLU A C 1
ATOM 667 O O . GLU A 1 84 ? 13.106 8.435 -20.885 1.00 82.69 84 GLU A O 1
ATOM 672 N N . SER A 1 85 ? 12.995 7.637 -22.979 1.00 80.94 85 SER A N 1
ATOM 673 C CA . SER A 1 85 ? 11.666 7.031 -22.807 1.00 80.94 85 SER A CA 1
ATOM 674 C C . SER A 1 85 ? 11.665 5.916 -21.758 1.00 80.94 85 SER A C 1
ATOM 676 O O . SER A 1 85 ? 10.809 5.894 -20.874 1.00 80.94 85 SER A O 1
ATOM 678 N N . LYS A 1 86 ? 12.675 5.037 -21.772 1.00 82.88 86 LYS A N 1
ATOM 679 C CA . LYS A 1 86 ? 12.853 4.003 -20.738 1.00 82.88 86 LYS A CA 1
ATOM 680 C C . LYS A 1 86 ? 13.114 4.595 -19.355 1.00 82.88 86 LYS A C 1
ATOM 682 O O . LYS A 1 86 ? 12.740 3.977 -18.358 1.00 82.88 86 LYS A O 1
ATOM 687 N N . ARG A 1 87 ? 13.775 5.755 -19.270 1.00 88.75 87 ARG A N 1
ATOM 688 C CA . ARG A 1 87 ? 14.002 6.447 -17.996 1.00 88.75 87 ARG A CA 1
ATOM 689 C C . ARG A 1 87 ? 12.691 6.984 -17.429 1.00 88.75 87 ARG A C 1
ATOM 691 O O . ARG A 1 87 ? 12.400 6.694 -16.275 1.00 88.75 87 ARG A O 1
ATOM 698 N N . ARG A 1 88 ? 11.884 7.657 -18.257 1.00 86.19 88 ARG A N 1
ATOM 699 C CA . ARG A 1 88 ? 10.562 8.176 -17.868 1.00 86.19 88 ARG A CA 1
ATOM 700 C C . ARG A 1 88 ? 9.617 7.065 -17.422 1.00 86.19 88 ARG A C 1
ATOM 702 O O . ARG A 1 88 ? 9.095 7.139 -16.321 1.00 86.19 88 ARG A O 1
ATOM 709 N N . ALA A 1 89 ? 9.518 5.975 -18.186 1.00 87.62 89 ALA A N 1
ATOM 710 C CA . ALA A 1 89 ? 8.684 4.831 -17.806 1.00 87.62 89 ALA A CA 1
ATOM 711 C C . ALA A 1 89 ? 9.079 4.243 -16.434 1.00 87.62 89 ALA A C 1
ATOM 713 O O . ALA A 1 89 ? 8.227 3.897 -15.622 1.00 87.62 89 ALA A O 1
ATOM 714 N N . ARG A 1 90 ? 10.383 4.179 -16.127 1.00 86.94 90 ARG A N 1
ATOM 715 C CA . ARG A 1 90 ? 10.865 3.726 -14.810 1.00 86.94 90 ARG A CA 1
ATOM 716 C C . ARG A 1 90 ? 10.586 4.722 -13.688 1.00 86.94 90 ARG A C 1
ATOM 718 O O . ARG A 1 90 ? 10.419 4.296 -12.547 1.00 86.94 90 ARG A O 1
ATOM 725 N N . GLU A 1 91 ? 10.625 6.019 -13.968 1.00 87.94 91 GLU A N 1
ATOM 726 C CA . GLU A 1 91 ? 10.272 7.064 -13.002 1.00 87.94 91 GLU A CA 1
ATOM 727 C C . GLU A 1 91 ? 8.766 7.014 -12.697 1.00 87.94 91 GLU A C 1
ATOM 729 O O . GLU A 1 91 ? 8.396 6.951 -11.527 1.00 87.94 91 GLU A O 1
ATOM 734 N N . GLU A 1 92 ? 7.918 6.872 -13.718 1.00 89.06 92 GLU A N 1
ATOM 735 C CA . GLU A 1 92 ? 6.464 6.706 -13.580 1.00 89.06 92 GLU A CA 1
ATOM 736 C C . GLU A 1 92 ? 6.091 5.448 -12.778 1.00 89.06 92 GLU A C 1
ATOM 738 O O . GLU A 1 92 ? 5.282 5.516 -11.852 1.00 89.06 92 GLU A O 1
ATOM 743 N N . GLU A 1 93 ? 6.727 4.301 -13.051 1.00 87.44 93 GLU A N 1
ATOM 744 C CA . GLU A 1 93 ? 6.526 3.075 -12.263 1.00 87.44 93 GLU A CA 1
ATOM 745 C C . GLU A 1 93 ? 6.915 3.262 -10.788 1.00 87.44 93 GLU A C 1
ATOM 747 O O . GLU A 1 93 ? 6.240 2.753 -9.885 1.00 87.44 93 GLU A O 1
ATOM 752 N N . ARG A 1 94 ? 8.002 3.999 -10.516 1.00 90.94 94 ARG A N 1
ATOM 753 C CA . ARG A 1 94 ? 8.434 4.301 -9.144 1.00 90.94 94 ARG A CA 1
ATOM 754 C C . ARG A 1 94 ? 7.439 5.207 -8.441 1.00 90.94 94 ARG A C 1
ATOM 756 O O . ARG A 1 94 ? 7.106 4.937 -7.289 1.00 90.94 94 ARG A O 1
ATOM 763 N N . GLU A 1 95 ? 6.960 6.248 -9.110 1.00 92.31 95 GLU A N 1
ATOM 764 C CA . GLU A 1 95 ? 5.949 7.146 -8.557 1.00 92.31 95 GLU A CA 1
ATOM 765 C C . GLU A 1 95 ? 4.640 6.411 -8.273 1.00 92.31 95 GLU A C 1
ATOM 767 O O . GLU A 1 95 ? 4.097 6.535 -7.174 1.00 92.31 95 GLU A O 1
ATOM 772 N N . ALA A 1 96 ? 4.169 5.581 -9.205 1.00 92.50 96 ALA A N 1
ATOM 773 C CA . ALA A 1 96 ? 2.982 4.756 -9.009 1.00 92.50 96 ALA A CA 1
ATOM 774 C C . ALA A 1 96 ? 3.145 3.816 -7.803 1.00 92.50 96 ALA A C 1
ATOM 776 O O . ALA A 1 96 ? 2.268 3.742 -6.941 1.00 92.50 96 ALA A O 1
ATOM 777 N N . HIS A 1 97 ? 4.300 3.156 -7.679 1.00 92.69 97 HIS A N 1
ATOM 778 C CA . HIS A 1 97 ? 4.596 2.307 -6.528 1.00 92.69 97 HIS A CA 1
ATOM 779 C C . HIS A 1 97 ? 4.618 3.102 -5.213 1.00 92.69 97 HIS A C 1
ATOM 781 O O . HIS A 1 97 ? 4.063 2.652 -4.210 1.00 92.69 97 HIS A O 1
ATOM 787 N N . LEU A 1 98 ? 5.232 4.289 -5.197 1.00 94.19 98 LEU A N 1
ATOM 788 C CA . LEU A 1 98 ? 5.254 5.153 -4.015 1.00 94.19 98 LEU A CA 1
ATOM 789 C C . LEU A 1 98 ? 3.842 5.581 -3.599 1.00 94.19 98 LEU A C 1
ATOM 791 O O . LEU A 1 98 ? 3.542 5.544 -2.405 1.00 94.19 98 LEU A O 1
ATOM 795 N N . ARG A 1 99 ? 2.960 5.903 -4.554 1.00 94.62 99 ARG A N 1
ATOM 796 C CA . ARG A 1 99 ? 1.549 6.216 -4.275 1.00 94.62 99 ARG A CA 1
ATOM 797 C C . ARG A 1 99 ? 0.828 5.039 -3.621 1.00 94.62 99 ARG A C 1
ATOM 799 O O . ARG A 1 99 ? 0.217 5.221 -2.574 1.00 94.62 99 ARG A O 1
ATOM 806 N N . VAL A 1 100 ? 0.978 3.826 -4.160 1.00 96.00 100 VAL A N 1
ATOM 807 C CA . VAL A 1 100 ? 0.372 2.611 -3.579 1.00 96.00 100 VAL A CA 1
ATOM 808 C C . VAL A 1 100 ? 0.883 2.353 -2.160 1.00 96.00 100 VAL A C 1
ATOM 810 O O . VAL A 1 100 ? 0.107 2.025 -1.263 1.00 96.00 100 VAL A O 1
ATOM 813 N N . VAL A 1 101 ? 2.187 2.517 -1.923 1.00 95.94 101 VAL A N 1
ATOM 814 C CA . VAL A 1 101 ? 2.772 2.344 -0.584 1.00 95.94 101 VAL A CA 1
ATOM 815 C C . VAL A 1 101 ? 2.216 3.375 0.398 1.00 95.94 101 VAL A C 1
ATOM 817 O O . VAL A 1 101 ? 1.850 3.009 1.518 1.00 95.94 1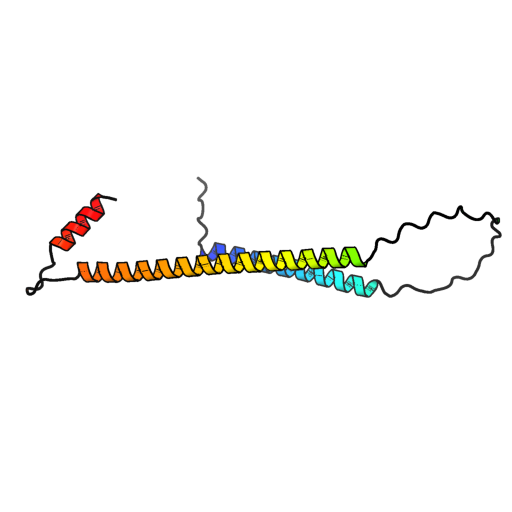01 VAL A O 1
ATOM 820 N N . GLN A 1 102 ? 2.123 4.642 -0.011 1.00 94.81 102 GLN A N 1
ATOM 821 C CA . GLN A 1 102 ? 1.552 5.700 0.821 1.00 94.81 102 GLN A CA 1
ATOM 822 C C . GLN A 1 102 ? 0.077 5.440 1.129 1.00 94.81 102 GLN A C 1
ATOM 824 O O . GLN A 1 102 ? -0.326 5.544 2.286 1.00 94.81 102 GLN A O 1
ATOM 829 N N . GLU A 1 103 ? -0.714 5.037 0.137 1.00 95.00 103 GLU A N 1
ATOM 830 C CA . GLU A 1 103 ? -2.126 4.714 0.327 1.00 95.00 103 GLU A CA 1
ATOM 831 C C . GLU A 1 103 ? -2.300 3.547 1.309 1.00 95.00 103 GLU A C 1
ATOM 833 O O . GLU A 1 103 ? -3.037 3.656 2.291 1.00 95.00 103 GLU A O 1
ATOM 838 N N . GLN A 1 104 ? -1.541 2.459 1.138 1.00 95.62 104 GLN A N 1
ATOM 839 C CA . GLN A 1 104 ? -1.556 1.339 2.084 1.00 95.62 104 GLN A CA 1
ATOM 840 C C . GLN A 1 104 ? -1.143 1.771 3.495 1.00 95.62 104 GLN A C 1
ATOM 842 O O . GLN A 1 104 ? -1.704 1.298 4.489 1.00 95.62 104 GLN A O 1
ATOM 847 N N . GLN A 1 105 ? -0.164 2.668 3.618 1.00 96.44 105 GLN A N 1
ATOM 848 C CA . GLN A 1 105 ? 0.248 3.209 4.908 1.00 96.44 105 GLN A CA 1
ATOM 849 C C . GLN A 1 105 ? -0.873 4.037 5.550 1.00 96.44 105 GLN A C 1
ATOM 851 O O . GLN A 1 105 ? -1.159 3.852 6.736 1.00 96.44 105 GLN A O 1
ATOM 856 N N . GLN A 1 106 ? -1.550 4.893 4.782 1.00 95.50 106 GLN A N 1
ATOM 857 C CA . GLN A 1 106 ? -2.697 5.670 5.251 1.00 95.50 106 GLN A CA 1
ATOM 858 C C . GLN A 1 106 ? -3.849 4.759 5.689 1.00 95.50 106 GLN A C 1
ATOM 860 O O . GLN A 1 106 ? -4.376 4.935 6.790 1.00 95.50 106 GLN A O 1
ATOM 865 N N . GLN A 1 107 ? -4.173 3.724 4.910 1.00 95.25 107 GLN A N 1
ATOM 866 C CA . GLN A 1 107 ? -5.181 2.723 5.268 1.00 95.25 107 GLN A CA 1
ATOM 867 C C . GLN A 1 107 ? -4.822 1.999 6.575 1.00 95.25 107 GLN A C 1
ATOM 869 O O . GLN A 1 107 ? -5.668 1.850 7.460 1.00 95.25 107 GLN A O 1
ATOM 874 N N . ARG A 1 108 ? -3.553 1.608 6.766 1.00 95.19 108 ARG A N 1
ATOM 875 C CA . ARG A 1 108 ? -3.078 0.991 8.021 1.00 95.19 108 ARG A CA 1
ATOM 876 C C . ARG A 1 108 ? -3.211 1.934 9.216 1.00 95.19 108 ARG A C 1
ATOM 878 O O . ARG A 1 108 ? -3.634 1.500 10.291 1.00 95.19 108 ARG A O 1
ATOM 885 N N . ILE A 1 109 ? -2.872 3.212 9.046 1.00 95.31 109 ILE A N 1
ATOM 886 C CA . ILE A 1 109 ? -3.018 4.234 10.092 1.00 95.31 109 ILE A CA 1
ATOM 887 C C . ILE A 1 109 ? -4.499 4.438 10.430 1.00 95.31 109 ILE A C 1
ATOM 889 O O . ILE A 1 109 ? -4.858 4.426 11.610 1.00 95.31 109 ILE A O 1
ATOM 893 N N . ALA A 1 110 ? -5.365 4.564 9.423 1.00 95.25 110 ALA A N 1
ATOM 894 C CA . ALA A 1 110 ? -6.806 4.709 9.603 1.00 95.25 110 ALA A CA 1
ATOM 895 C C . ALA A 1 110 ? -7.407 3.494 10.328 1.00 95.25 110 ALA A C 1
ATOM 897 O O . ALA A 1 110 ? -8.098 3.657 11.333 1.00 95.25 110 ALA A O 1
ATOM 898 N N . ALA A 1 111 ? -7.060 2.273 9.912 1.00 94.19 111 ALA A N 1
ATOM 899 C CA . ALA A 1 111 ? -7.497 1.041 10.567 1.00 94.19 111 ALA A CA 1
ATOM 900 C C . ALA A 1 111 ? -7.003 0.937 12.021 1.00 94.19 111 ALA A C 1
ATOM 902 O O . ALA A 1 111 ? -7.700 0.401 12.884 1.00 94.19 111 ALA A O 1
ATOM 903 N N . ARG A 1 112 ? -5.803 1.448 12.328 1.00 94.38 112 ARG A N 1
ATOM 904 C CA . ARG A 1 112 ? -5.293 1.511 13.707 1.00 94.38 112 ARG A CA 1
ATOM 905 C C . ARG A 1 112 ? -6.070 2.522 14.551 1.00 94.38 112 ARG A C 1
ATOM 907 O O . ARG A 1 112 ? -6.374 2.222 15.705 1.00 94.38 112 ARG A O 1
ATOM 914 N N . LYS A 1 113 ? -6.386 3.698 13.997 1.00 94.62 113 LYS A N 1
ATOM 915 C CA . LYS A 1 113 ? -7.218 4.709 14.669 1.00 94.62 113 LYS A CA 1
ATOM 916 C C . LYS A 1 113 ? -8.613 4.151 14.967 1.00 94.62 113 LYS A C 1
ATOM 918 O O . LYS A 1 113 ? -9.017 4.205 16.123 1.00 94.62 113 LYS A O 1
ATOM 923 N N . ARG A 1 114 ? -9.265 3.516 13.983 1.00 90.25 114 ARG A N 1
ATOM 924 C CA . ARG A 1 114 ? -10.573 2.850 14.149 1.00 90.25 114 ARG A CA 1
ATOM 925 C C . ARG A 1 114 ? -10.553 1.791 15.253 1.00 90.25 114 ARG A C 1
ATOM 927 O O . ARG A 1 114 ? -11.336 1.867 16.189 1.00 90.25 114 ARG A O 1
ATOM 934 N N . ARG A 1 115 ? -9.565 0.889 15.246 1.00 88.69 115 ARG A N 1
ATOM 935 C CA . ARG A 1 115 ? -9.419 -0.121 16.312 1.00 88.69 115 ARG A CA 1
ATOM 936 C C . ARG A 1 115 ? -9.250 0.490 17.704 1.00 88.69 115 ARG A C 1
ATOM 938 O O . ARG A 1 115 ? -9.796 -0.027 18.674 1.00 88.69 115 ARG A O 1
ATOM 945 N N . LYS A 1 116 ? -8.493 1.588 17.828 1.00 92.94 116 LYS A N 1
ATOM 946 C CA . LYS A 1 116 ? -8.351 2.301 19.107 1.00 92.94 116 LYS A CA 1
ATOM 947 C C . LYS A 1 116 ? -9.679 2.903 19.569 1.00 92.94 116 LYS A C 1
ATOM 949 O O . LYS A 1 116 ? -10.004 2.775 20.746 1.00 92.94 116 LYS A O 1
ATOM 954 N N . THR A 1 117 ? -10.431 3.540 18.672 1.00 88.38 117 THR A N 1
ATOM 955 C CA . THR A 1 117 ? -11.725 4.146 19.014 1.00 88.38 117 THR A CA 1
ATOM 956 C C . THR A 1 117 ? -12.766 3.089 19.361 1.00 88.38 117 THR A C 1
ATOM 958 O O . THR A 1 117 ? -13.428 3.231 20.380 1.00 88.38 117 THR A O 1
ATOM 961 N N . GLU A 1 118 ? -12.846 1.999 18.597 1.00 86.06 118 GLU A N 1
ATOM 962 C CA . GLU A 1 118 ? -13.734 0.860 18.869 1.00 86.06 118 GLU A CA 1
ATOM 963 C C . GLU A 1 118 ? -13.420 0.224 20.228 1.00 86.06 118 GLU A C 1
ATOM 965 O O . GLU A 1 118 ? -14.304 0.037 21.058 1.00 86.06 118 GLU A O 1
ATOM 970 N N . CYS A 1 119 ? -12.141 -0.043 20.511 1.00 84.81 119 CYS A N 1
ATOM 971 C CA . CYS A 1 119 ? -11.728 -0.628 21.785 1.00 84.81 119 CYS A CA 1
ATOM 972 C C . CYS A 1 119 ? -12.002 0.314 22.969 1.00 84.81 119 CYS A C 1
ATOM 974 O O . CYS A 1 119 ? -12.444 -0.137 24.024 1.00 84.81 119 CYS A O 1
ATOM 976 N N . SER A 1 120 ? -11.779 1.621 22.791 1.00 83.62 120 SER A N 1
ATOM 977 C CA . SER A 1 120 ? -12.129 2.636 23.792 1.00 83.62 120 SER A CA 1
ATOM 978 C C . SER A 1 120 ? -13.632 2.667 24.049 1.00 83.62 120 SER A C 1
ATOM 980 O O . SER A 1 120 ? -14.052 2.627 25.204 1.00 83.62 120 SER A O 1
ATOM 982 N N . GLN A 1 121 ? -14.443 2.656 22.985 1.00 82.81 121 GLN A N 1
ATOM 983 C CA . GLN A 1 121 ? -15.893 2.583 23.095 1.00 82.81 121 GLN A CA 1
ATOM 984 C C . GLN A 1 121 ? -16.297 1.335 23.871 1.00 82.81 121 GLN A C 1
ATOM 986 O O . GLN A 1 121 ? -16.876 1.498 24.929 1.00 82.81 121 GLN A O 1
ATOM 991 N N . HIS A 1 122 ? -15.884 0.131 23.469 1.00 79.06 122 HIS A N 1
ATOM 992 C CA . HIS A 1 122 ? -16.242 -1.115 24.163 1.00 79.06 122 HIS A CA 1
ATOM 993 C C . HIS A 1 122 ? -15.814 -1.195 25.634 1.00 79.06 122 HIS A C 1
ATOM 995 O O . HIS A 1 122 ? -16.386 -1.973 26.395 1.00 79.06 122 HIS A O 1
ATOM 1001 N N . LYS A 1 123 ? -14.797 -0.430 26.041 1.00 84.50 123 LYS A N 1
ATOM 1002 C CA . LYS A 1 123 ? -14.343 -0.360 27.435 1.00 84.50 123 LYS A CA 1
ATOM 1003 C C . LYS A 1 123 ? -15.059 0.714 28.251 1.00 84.50 123 LYS A C 1
ATOM 1005 O O . LYS A 1 123 ? -14.806 0.799 29.454 1.00 84.50 123 LYS A O 1
ATOM 1010 N N . ARG A 1 124 ? -15.927 1.532 27.644 1.00 86.00 124 ARG A N 1
ATOM 1011 C CA . ARG A 1 124 ? -16.695 2.537 28.383 1.00 86.00 124 ARG A CA 1
ATOM 1012 C C . ARG A 1 124 ? -17.598 1.860 29.403 1.00 86.00 124 ARG A C 1
ATOM 1014 O O . ARG A 1 124 ? -18.245 0.844 29.145 1.00 86.00 124 ARG A O 1
ATOM 1021 N N . ARG A 1 125 ? -17.633 2.477 30.577 1.00 88.56 125 ARG A N 1
ATOM 1022 C CA . ARG A 1 125 ? -18.456 2.075 31.709 1.00 88.56 125 ARG A CA 1
ATOM 1023 C C . ARG A 1 125 ? -19.279 3.270 32.181 1.00 88.56 125 ARG A C 1
ATOM 1025 O O . ARG A 1 125 ? -18.888 4.416 31.963 1.00 88.56 125 ARG A O 1
ATOM 1032 N N . THR A 1 126 ? -20.426 2.999 32.786 1.00 87.25 126 THR A N 1
ATOM 1033 C CA . THR A 1 126 ? -21.259 3.998 33.463 1.00 87.25 126 THR A CA 1
ATOM 1034 C C . THR A 1 126 ? -20.558 4.505 34.728 1.00 87.25 126 THR A C 1
ATOM 1036 O O . THR A 1 126 ? -19.551 3.939 35.154 1.00 87.25 126 THR A O 1
ATOM 1039 N N . GLN A 1 127 ? -21.099 5.543 35.377 1.00 88.06 127 GLN A N 1
ATOM 1040 C CA . GLN A 1 127 ? -20.551 6.065 36.643 1.00 88.06 127 GLN A CA 1
ATOM 1041 C C . GLN A 1 127 ? -20.464 4.998 37.750 1.00 88.06 127 GLN A C 1
ATOM 1043 O O . GLN A 1 127 ? -19.574 5.053 38.589 1.00 88.06 127 GLN A O 1
ATOM 1048 N N . ARG A 1 128 ? -21.347 3.990 37.716 1.00 90.00 128 ARG A N 1
ATOM 1049 C CA . ARG A 1 128 ? -21.347 2.842 38.641 1.00 90.00 128 ARG A CA 1
ATOM 1050 C C . ARG A 1 128 ? -20.415 1.699 38.204 1.00 90.00 128 ARG A C 1
ATOM 1052 O O . ARG A 1 128 ? -20.443 0.629 38.797 1.00 90.00 128 ARG A O 1
ATOM 1059 N N . GLY A 1 129 ? -19.628 1.882 37.141 1.00 88.56 129 GLY A N 1
ATOM 1060 C CA . GLY A 1 129 ? -18.672 0.888 36.640 1.00 88.56 129 GLY A CA 1
ATOM 1061 C C . GLY A 1 129 ? -19.269 -0.226 35.769 1.00 88.56 129 GLY A C 1
ATOM 1062 O O . GLY A 1 129 ? -18.538 -1.135 35.373 1.00 88.56 129 GLY A O 1
ATOM 1063 N N . GLN A 1 130 ? -20.558 -0.169 35.427 1.00 87.88 130 GLN A N 1
ATOM 1064 C CA . GLN A 1 130 ? -21.206 -1.175 34.574 1.00 87.88 130 GLN A CA 1
ATOM 1065 C C . GLN A 1 130 ? -20.904 -0.924 33.088 1.00 87.88 130 GLN A C 1
ATOM 1067 O O . GLN A 1 130 ? -20.775 0.234 32.689 1.00 87.88 130 GLN A O 1
ATOM 1072 N N . PRO A 1 131 ? -20.789 -1.962 32.242 1.00 87.19 131 PRO A N 1
ATOM 1073 C CA . PRO A 1 131 ? -20.610 -1.777 30.803 1.00 87.19 131 PRO A CA 1
ATOM 1074 C C . PRO A 1 131 ? -21.824 -1.075 30.173 1.00 87.19 131 PRO A C 1
ATOM 1076 O O . PRO A 1 131 ? -22.965 -1.300 30.572 1.00 87.19 131 PRO A O 1
ATOM 1079 N N . VAL A 1 132 ? -21.586 -0.228 29.170 1.00 87.50 132 VAL A N 1
ATOM 1080 C CA . VAL A 1 132 ? -22.663 0.489 28.469 1.00 87.50 132 VAL A CA 1
ATOM 1081 C C . VAL A 1 132 ? -23.349 -0.447 27.458 1.00 87.50 132 VAL A C 1
ATOM 1083 O O . VAL A 1 132 ? -22.757 -0.815 26.444 1.00 87.50 132 VAL A O 1
ATOM 1086 N N . LEU A 1 133 ? -24.609 -0.821 27.718 1.00 82.31 133 LEU A N 1
ATOM 1087 C CA . LEU A 1 133 ? -25.358 -1.835 26.950 1.00 82.31 133 LEU A CA 1
ATOM 1088 C C . LEU A 1 133 ? -25.541 -1.499 25.461 1.00 82.31 133 LEU A C 1
ATOM 1090 O O . LEU A 1 133 ? -25.461 -2.391 24.619 1.00 82.31 133 LEU A O 1
ATOM 1094 N N . SER A 1 134 ? -25.720 -0.223 25.104 1.00 81.25 134 SER A N 1
ATOM 1095 C CA . SER A 1 134 ? -25.899 0.191 23.701 1.00 81.25 134 SER A CA 1
ATOM 1096 C C . SER A 1 134 ? -24.708 -0.187 22.812 1.00 81.25 134 SER A C 1
ATOM 1098 O O . SER A 1 134 ? -24.870 -0.531 21.645 1.00 81.25 134 SER A O 1
ATOM 1100 N N . GLN A 1 135 ? -23.499 -0.211 23.374 1.00 77.69 135 GLN A N 1
ATOM 1101 C CA . GLN A 1 135 ? -22.295 -0.621 22.653 1.00 77.69 135 GLN A CA 1
ATOM 1102 C C . GLN A 1 135 ? -22.166 -2.142 22.536 1.00 77.69 135 GLN A C 1
ATOM 1104 O O . GLN A 1 135 ? -21.540 -2.633 21.596 1.00 77.69 135 GLN A O 1
ATOM 1109 N N . GLN A 1 136 ? -22.740 -2.890 23.481 1.00 78.69 136 GLN A N 1
ATOM 1110 C CA . GLN A 1 136 ? -22.811 -4.349 23.409 1.00 78.69 136 GLN A CA 1
ATOM 1111 C C . GLN A 1 136 ? -23.823 -4.792 22.350 1.00 78.69 136 GLN A C 1
ATOM 1113 O O . GLN A 1 136 ? -23.512 -5.684 21.564 1.00 78.69 136 GLN A O 1
ATOM 1118 N N . LEU A 1 137 ? -24.971 -4.111 22.265 1.00 84.62 137 LEU A N 1
ATOM 1119 C CA . LEU A 1 137 ? -25.975 -4.342 21.223 1.00 84.62 137 LEU A CA 1
ATOM 1120 C C . LEU A 1 137 ? -25.412 -4.081 19.824 1.00 84.62 137 LEU A C 1
ATOM 1122 O O . LEU A 1 137 ? -25.485 -4.962 18.975 1.00 84.62 137 LEU A O 1
ATOM 1126 N N . ASN A 1 138 ? -24.751 -2.941 19.599 1.00 82.25 138 ASN A N 1
ATOM 1127 C CA . ASN A 1 138 ? -24.146 -2.646 18.294 1.00 82.25 138 ASN A CA 1
ATOM 1128 C C . ASN A 1 138 ? -23.104 -3.696 17.879 1.00 82.25 138 ASN A C 1
ATOM 1130 O O . ASN A 1 138 ? -23.015 -4.050 16.705 1.00 82.25 138 ASN A O 1
ATOM 1134 N N . LYS A 1 139 ? -22.332 -4.228 18.838 1.00 81.19 139 LYS A N 1
ATOM 1135 C CA . LYS A 1 139 ? -21.367 -5.306 18.582 1.00 81.19 139 LYS A CA 1
ATOM 1136 C C . LYS A 1 139 ? -22.060 -6.606 18.175 1.00 81.19 139 LYS A C 1
ATOM 1138 O O . LYS A 1 139 ? -21.582 -7.270 17.260 1.00 81.19 139 LYS A O 1
ATOM 1143 N N . LEU A 1 140 ? -23.143 -6.961 18.865 1.00 85.81 140 LEU A N 1
ATOM 1144 C CA . LEU A 1 140 ? -23.930 -8.154 18.571 1.00 85.81 140 LEU A CA 1
ATOM 1145 C C . LEU A 1 140 ? -24.550 -8.049 17.173 1.00 85.81 140 LEU A C 1
ATOM 1147 O O . LEU A 1 140 ? -24.333 -8.932 16.351 1.00 85.81 140 LEU A O 1
ATOM 1151 N N . LEU A 1 141 ? -25.207 -6.928 16.870 1.00 88.31 141 LEU A N 1
ATOM 1152 C CA . LEU A 1 141 ? -25.803 -6.666 15.557 1.00 88.31 141 LEU A CA 1
ATOM 1153 C C . LEU A 1 141 ? -24.751 -6.726 14.437 1.00 88.31 141 LEU A C 1
ATOM 1155 O O . LEU A 1 141 ? -24.899 -7.494 13.494 1.00 88.31 141 LEU A O 1
ATOM 1159 N N . SER A 1 142 ? -23.607 -6.056 14.615 1.00 84.56 142 SER A N 1
ATOM 1160 C CA . SER A 1 142 ? -22.492 -6.101 13.650 1.00 84.56 142 SER A CA 1
ATOM 1161 C C . SER A 1 142 ? -21.886 -7.501 13.466 1.00 84.56 142 SER A C 1
ATOM 1163 O O . SER A 1 142 ? -21.170 -7.742 12.495 1.00 84.56 142 SER A O 1
ATOM 1165 N N . SER A 1 143 ? -22.070 -8.406 14.436 1.00 87.19 143 SER A N 1
ATOM 1166 C CA . SER A 1 143 ? -21.621 -9.800 14.336 1.00 87.19 143 SER A CA 1
ATOM 1167 C C . SER A 1 143 ? -22.630 -10.709 13.642 1.00 87.19 143 SER A C 1
ATOM 1169 O O . SER A 1 143 ? -22.227 -11.749 13.140 1.00 87.19 143 SER A O 1
ATOM 1171 N N . MET A 1 144 ? -23.904 -10.312 13.597 1.00 89.00 144 MET A N 1
ATOM 1172 C CA . MET A 1 144 ? -24.970 -11.034 12.900 1.00 89.00 144 MET A CA 1
ATOM 1173 C C . MET A 1 144 ? -25.056 -10.664 11.412 1.00 89.00 144 MET A C 1
ATOM 1175 O O . MET A 1 144 ? -25.558 -11.452 10.624 1.00 89.00 144 MET A O 1
ATOM 1179 N N . GLU A 1 145 ? -24.570 -9.482 11.025 1.00 83.94 145 GLU A N 1
ATOM 1180 C CA . GLU A 1 145 ? -24.553 -8.997 9.633 1.00 83.94 145 GLU A CA 1
ATOM 1181 C C . GLU A 1 145 ? -23.373 -9.530 8.789 1.00 83.94 145 GLU A C 1
ATOM 1183 O O . GLU A 1 145 ? -23.245 -9.170 7.619 1.00 83.94 145 GLU A O 1
ATOM 1188 N N . LYS A 1 146 ? -22.486 -10.349 9.370 1.00 58.09 146 LYS A N 1
ATOM 1189 C CA . LYS A 1 146 ? -21.313 -10.938 8.701 1.00 58.09 146 LYS A CA 1
ATOM 1190 C C . LYS A 1 146 ? -21.514 -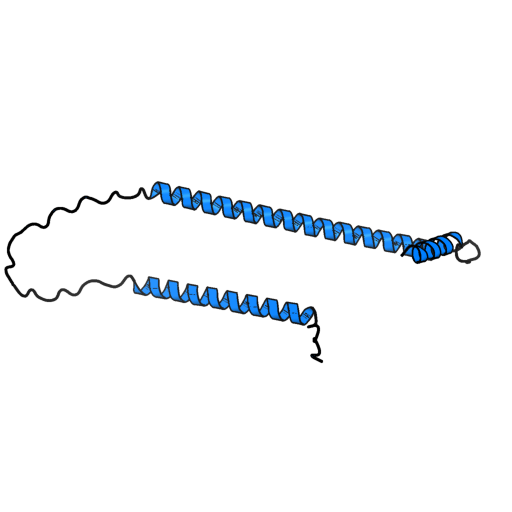12.414 8.417 1.00 58.09 146 LYS A C 1
ATOM 1192 O O . LYS A 1 146 ? -21.002 -12.845 7.361 1.00 58.09 146 LYS A O 1
#

Secondary structure (DSSP, 8-state):
--------HHHHHHHHHHHHHHHHHHHHHHHHHHHHHHTTTT-----PPPPPP------PPP---------HHHHHHHHHHHHHHHHHHHHHHHHHHHHHHHHHHHHHHHHHHHHHHHHHHHT-B-TTS-B-HHHHHHHHHHHH--

InterPro domains:
  IPR013730 Fyv7/TAP26 [PF08524] (3-145)

Sequence (146 aa):
MVKEHFANPQQRLAIKNRQKKVHRYKVYKEYKRTLSKEDVGTSSCPRPAAPHADPISSDPPPRGEPKPKKSKLGAMEAARRGFESKRRAREEEREAHLRVVQEQQQQRIAARKRRKTECSQHKRRTQRGQPVLSQQLNKLLSSMEK

Mean predicted aligned error: 20.33 Å

Radius of gyration: 36.95 Å; Cα contacts (8 Å, |Δi|>4): 14; chains: 1; bounding box: 84×48×103 Å

pLDDT: mean 75.27, std 17.49, range [35.22, 96.44]

Organism: Prymnesium parvum (NCBI:txid97485)